Protein AF-A0A6A6NFV4-F1 (afdb_monomer_lite)

Foldseek 3Di:
DDPVLVVLVVVCVVVCPPADLLLLQVLLDPPLNVCSVLCCVQQVDPVSQLVDDPVSVVVSVHDPVSSVSSNVSSVCSSVVVDDRDPVPVPDD

Organism: Hevea brasiliensis (NCBI:txid3981)

Secondary structure (DSSP, 8-state):
--HHHHHHHHHHHHHHTT--HHHHHHHH-TTGGGGHHHHHHHH--HHHHHT--HHHHHHTT--HHHHHHHHHHHHHHHTTS------TT---

Radius of gyration: 13.57 Å; chains: 1; bounding box: 26×48×31 Å

Structure (mmCIF, N/CA/C/O backbone):
data_AF-A0A6A6NFV4-F1
#
_entry.id   AF-A0A6A6NFV4-F1
#
loop_
_atom_site.group_PDB
_atom_site.id
_atom_site.type_symbol
_atom_site.label_atom_id
_atom_site.label_alt_id
_atom_site.label_comp_id
_atom_site.label_asym_id
_atom_site.label_entity_id
_atom_site.label_seq_id
_atom_site.pdbx_PDB_ins_code
_atom_site.Cartn_x
_atom_site.Cartn_y
_atom_site.Cartn_z
_atom_site.occupancy
_atom_site.B_iso_or_equiv
_atom_site.auth_seq_id
_atom_site.auth_comp_id
_atom_site.auth_asym_id
_atom_site.auth_atom_id
_atom_site.pdbx_PDB_model_num
ATOM 1 N N . MET A 1 1 ? -2.099 23.955 -5.424 1.00 39.72 1 MET A N 1
ATOM 2 C CA . MET A 1 1 ? -2.119 22.488 -5.633 1.00 39.72 1 MET A CA 1
ATOM 3 C C . MET A 1 1 ? -1.411 22.240 -6.952 1.00 39.72 1 MET A C 1
ATOM 5 O O . MET A 1 1 ? -1.856 22.779 -7.950 1.00 39.72 1 MET A O 1
ATOM 9 N N . ASN A 1 2 ? -0.250 21.582 -6.935 1.00 39.03 2 ASN A N 1
ATOM 10 C CA . ASN A 1 2 ? 0.698 21.634 -8.052 1.00 39.03 2 ASN A CA 1
ATOM 11 C C . ASN A 1 2 ? 0.269 20.734 -9.219 1.00 39.03 2 ASN A C 1
ATOM 13 O O . ASN A 1 2 ? 0.235 19.510 -9.090 1.00 39.03 2 ASN A O 1
ATOM 17 N N . GLU A 1 3 ? -0.002 21.369 -10.357 1.00 45.75 3 GLU A N 1
ATOM 18 C CA . GLU A 1 3 ? -0.375 20.789 -11.656 1.00 45.75 3 GLU A CA 1
ATOM 19 C C . GLU A 1 3 ? 0.630 19.730 -12.153 1.00 45.75 3 GLU A C 1
ATOM 21 O O . GLU A 1 3 ? 0.258 18.745 -12.785 1.00 45.75 3 GLU A O 1
ATOM 26 N N . ASN A 1 4 ? 1.889 19.837 -11.715 1.00 41.28 4 ASN A N 1
ATOM 27 C CA . ASN A 1 4 ? 2.963 18.883 -11.999 1.00 41.28 4 ASN A CA 1
ATOM 28 C C . ASN A 1 4 ? 2.709 17.465 -11.429 1.00 41.28 4 ASN A C 1
ATOM 30 O O . ASN A 1 4 ? 3.140 16.472 -12.005 1.00 41.28 4 ASN A O 1
ATOM 34 N N . ILE A 1 5 ? 1.968 17.338 -10.316 1.00 50.97 5 ILE A N 1
ATOM 35 C CA . ILE A 1 5 ? 1.618 16.026 -9.733 1.00 50.97 5 ILE A CA 1
ATOM 36 C C . ILE A 1 5 ? 0.527 15.326 -10.556 1.00 50.97 5 ILE A C 1
ATOM 38 O O . ILE A 1 5 ? 0.517 14.097 -10.619 1.00 50.97 5 ILE A O 1
ATOM 42 N N . ARG A 1 6 ? -0.377 16.084 -11.196 1.00 49.69 6 ARG A N 1
ATOM 43 C CA . ARG A 1 6 ? -1.429 15.522 -12.062 1.00 49.69 6 ARG A CA 1
ATOM 44 C C . ARG A 1 6 ? -0.824 14.910 -13.326 1.00 49.69 6 ARG A C 1
ATOM 46 O O . ARG A 1 6 ? -1.134 13.764 -13.628 1.00 49.69 6 ARG A O 1
ATOM 53 N N . ASN A 1 7 ? 0.132 15.602 -13.949 1.00 43.66 7 ASN A N 1
ATOM 54 C CA . ASN A 1 7 ? 0.810 15.131 -15.163 1.00 43.66 7 ASN A CA 1
ATOM 55 C C . ASN A 1 7 ? 1.650 13.853 -14.939 1.00 43.66 7 ASN A C 1
ATOM 57 O O . ASN A 1 7 ? 1.641 12.937 -15.762 1.00 43.66 7 ASN A O 1
ATOM 61 N N . VAL A 1 8 ? 2.320 13.734 -13.782 1.00 51.44 8 VAL A N 1
ATOM 62 C CA . VAL A 1 8 ? 3.020 12.490 -13.393 1.00 51.44 8 VAL A CA 1
ATOM 63 C C . VAL A 1 8 ? 2.025 11.354 -13.120 1.00 51.44 8 VAL A C 1
ATOM 65 O O . VAL A 1 8 ? 2.290 10.211 -13.480 1.00 51.44 8 VAL A O 1
ATOM 68 N N . CYS A 1 9 ? 0.862 11.650 -12.531 1.00 46.59 9 CYS A N 1
ATOM 69 C CA . CYS A 1 9 ? -0.199 10.662 -12.319 1.00 46.59 9 CYS A CA 1
ATOM 70 C C . CYS A 1 9 ? -0.732 10.100 -13.649 1.00 46.59 9 CYS A C 1
ATOM 72 O O . CYS A 1 9 ? -0.847 8.885 -13.770 1.00 46.59 9 CYS A O 1
ATOM 74 N N . GLU A 1 10 ? -0.986 10.948 -14.651 1.00 46.16 10 GLU A N 1
ATOM 75 C CA . GLU A 1 10 ? -1.464 10.530 -15.985 1.00 46.16 10 GLU A CA 1
ATOM 76 C C . GLU A 1 10 ? -0.460 9.650 -16.738 1.00 46.16 10 GLU A C 1
ATOM 78 O O . GLU A 1 10 ? -0.852 8.668 -17.366 1.00 46.16 10 GLU A O 1
ATOM 83 N N . SER A 1 11 ? 0.841 9.904 -16.584 1.00 44.62 11 SER A N 1
ATOM 84 C CA . SER A 1 11 ? 1.889 9.073 -17.201 1.00 44.62 11 SER A CA 1
ATOM 85 C C . SER A 1 11 ? 2.069 7.712 -16.505 1.00 44.62 11 SER A C 1
ATOM 87 O O . SER A 1 11 ? 2.439 6.725 -17.138 1.00 44.62 11 SER A O 1
ATOM 89 N N . VAL A 1 12 ? 1.781 7.628 -15.200 1.00 50.16 12 VAL A N 1
ATOM 90 C CA . VAL A 1 12 ? 1.831 6.375 -14.419 1.00 50.16 12 VAL A CA 1
ATOM 91 C C . VAL A 1 12 ? 0.551 5.540 -14.593 1.00 50.16 12 VAL A C 1
ATOM 93 O O . VAL A 1 12 ? 0.604 4.313 -14.472 1.00 50.16 12 VAL A O 1
ATOM 96 N N . ILE A 1 13 ? -0.583 6.164 -14.940 1.00 50.91 13 ILE A N 1
ATOM 97 C CA . ILE A 1 13 ? -1.874 5.490 -15.165 1.00 50.91 13 ILE A CA 1
ATOM 98 C C . ILE A 1 13 ? -1.788 4.436 -16.281 1.00 50.91 13 ILE A C 1
ATOM 100 O O . ILE A 1 13 ? -2.351 3.358 -16.115 1.00 50.91 13 ILE A O 1
ATOM 104 N N . VAL A 1 14 ? -1.011 4.660 -17.348 1.00 48.44 14 VAL A N 1
ATOM 105 C CA . VAL A 1 14 ? -0.847 3.683 -18.450 1.00 48.44 14 VAL A CA 1
ATOM 106 C C . VAL A 1 14 ? -0.136 2.393 -17.994 1.00 48.44 14 VAL A C 1
ATOM 108 O O . VAL A 1 14 ? -0.411 1.314 -18.511 1.00 48.44 14 VAL A O 1
ATOM 111 N N . LEU A 1 15 ? 0.730 2.466 -16.976 1.00 48.56 15 LEU A N 1
ATOM 112 C CA . LEU A 1 15 ? 1.457 1.314 -16.414 1.00 48.56 15 LEU A CA 1
ATOM 113 C C . LEU A 1 15 ? 0.656 0.581 -15.325 1.00 48.56 15 LEU A C 1
ATOM 115 O O . LEU A 1 15 ? 0.885 -0.600 -15.070 1.00 48.56 15 LEU A O 1
ATOM 119 N N . ALA A 1 16 ? -0.292 1.270 -14.685 1.00 50.06 16 ALA A N 1
ATOM 120 C CA . ALA A 1 16 ? -1.120 0.723 -13.615 1.00 50.06 16 ALA A CA 1
ATOM 121 C C . ALA A 1 16 ? -2.256 -0.190 -14.099 1.00 50.06 16 ALA A C 1
ATOM 123 O O . ALA A 1 16 ? -2.828 -0.903 -13.281 1.00 50.06 16 ALA A O 1
ATOM 124 N N . VAL A 1 17 ? -2.560 -0.209 -15.402 1.00 51.00 17 VAL A N 1
ATOM 125 C CA . VAL A 1 17 ? -3.674 -0.989 -15.982 1.00 51.00 17 VAL A CA 1
ATOM 126 C C . VAL A 1 17 ? -3.513 -2.505 -15.775 1.00 51.00 17 VAL A C 1
ATOM 128 O O . VAL A 1 17 ? -4.474 -3.248 -15.950 1.00 51.00 17 VAL A O 1
ATOM 131 N N . LYS A 1 18 ? -2.327 -2.982 -15.373 1.00 59.00 18 LYS A N 1
ATOM 132 C CA . LYS A 1 18 ? -2.036 -4.417 -15.265 1.00 59.00 18 LYS A CA 1
ATOM 133 C C . LYS A 1 18 ? -1.667 -4.924 -13.871 1.00 59.00 18 LYS A C 1
ATOM 135 O O . LYS A 1 18 ? -1.558 -6.127 -13.731 1.00 59.00 18 LYS A O 1
ATOM 140 N N . VAL A 1 19 ? -1.484 -4.050 -12.877 1.00 69.31 19 VAL A N 1
ATOM 141 C CA . VAL A 1 19 ? -1.111 -4.459 -11.510 1.00 69.31 19 VAL A CA 1
ATOM 142 C C . VAL A 1 19 ? -2.316 -4.304 -10.590 1.00 69.31 19 VAL A C 1
ATOM 144 O O . VAL A 1 19 ? -2.726 -3.181 -10.281 1.00 69.31 19 VAL A O 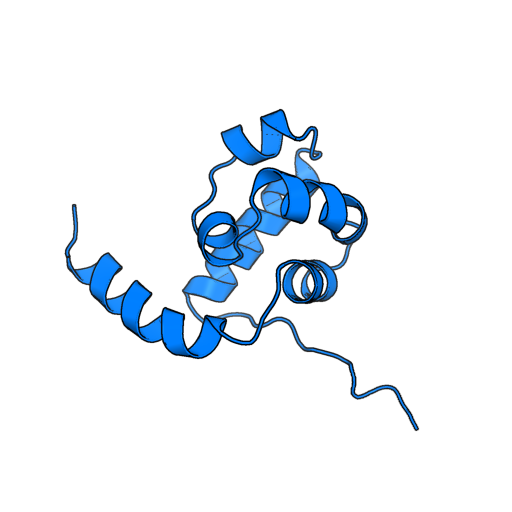1
ATOM 147 N N . GLY A 1 20 ? -2.877 -5.424 -10.140 1.00 82.19 20 GLY A N 1
ATOM 148 C CA . GLY A 1 20 ? -3.952 -5.454 -9.157 1.00 82.19 20 GLY A CA 1
ATOM 149 C C . GLY A 1 20 ? -3.487 -5.172 -7.723 1.00 82.19 20 GLY A C 1
ATOM 150 O O . GLY A 1 20 ? -2.308 -5.268 -7.374 1.00 82.19 20 GLY A O 1
ATOM 151 N N . ILE A 1 21 ? -4.452 -4.871 -6.846 1.00 86.88 21 ILE A N 1
ATOM 152 C CA . ILE A 1 21 ? -4.257 -4.867 -5.385 1.00 86.88 21 ILE A CA 1
ATOM 153 C C . ILE A 1 21 ? -3.618 -6.183 -4.884 1.00 86.88 21 ILE A C 1
ATOM 155 O O . ILE A 1 21 ? -2.655 -6.082 -4.116 1.00 86.88 21 ILE A O 1
ATOM 159 N N . PRO A 1 22 ? -4.077 -7.390 -5.291 1.00 86.62 22 PRO A N 1
ATOM 160 C CA . PRO A 1 22 ? -3.458 -8.647 -4.860 1.00 86.62 22 PRO A CA 1
ATOM 161 C C . PRO A 1 22 ? -1.987 -8.766 -5.272 1.00 86.62 22 PRO A C 1
ATOM 163 O O . PRO A 1 22 ? -1.148 -9.075 -4.430 1.00 86.62 22 PRO A O 1
ATOM 166 N N . GLU A 1 23 ? -1.647 -8.455 -6.524 1.00 85.94 23 GLU A N 1
ATOM 167 C CA . GLU A 1 23 ? -0.266 -8.519 -7.031 1.00 85.94 23 GLU A CA 1
ATOM 168 C C . GLU A 1 23 ? 0.650 -7.546 -6.286 1.00 85.94 23 GLU A C 1
ATOM 170 O O . GLU A 1 23 ? 1.767 -7.885 -5.891 1.00 85.94 23 GLU A O 1
ATOM 175 N N . PHE A 1 24 ? 0.154 -6.337 -6.018 1.00 87.62 24 PHE A N 1
ATOM 176 C CA . PHE A 1 24 ? 0.890 -5.344 -5.252 1.00 87.62 24 PHE A CA 1
ATOM 177 C C . PHE A 1 24 ? 1.189 -5.814 -3.825 1.00 87.62 24 PHE A C 1
ATOM 179 O O . PHE A 1 24 ? 2.323 -5.686 -3.361 1.00 87.62 24 PHE A O 1
ATOM 186 N N . LEU A 1 25 ? 0.192 -6.361 -3.126 1.00 88.50 25 LEU A N 1
ATOM 187 C CA . LEU A 1 25 ? 0.362 -6.842 -1.755 1.00 88.50 25 LEU A CA 1
ATOM 188 C C . LEU A 1 25 ? 1.252 -8.087 -1.696 1.00 88.50 25 LEU A C 1
ATOM 190 O O . LEU A 1 25 ? 2.106 -8.166 -0.813 1.00 88.50 25 LEU A O 1
ATOM 194 N N . ASN A 1 26 ? 1.119 -8.996 -2.664 1.00 87.75 26 ASN A N 1
ATOM 195 C CA . ASN A 1 26 ? 1.983 -10.166 -2.796 1.00 87.75 26 ASN A CA 1
ATOM 196 C C . ASN A 1 26 ? 3.447 -9.759 -3.042 1.00 87.75 26 ASN A C 1
ATOM 198 O O . ASN A 1 26 ? 4.358 -10.288 -2.412 1.00 87.75 26 ASN A O 1
ATOM 202 N N . GLY A 1 27 ? 3.681 -8.735 -3.871 1.00 86.69 27 GLY A N 1
ATOM 203 C CA . GLY A 1 27 ? 5.020 -8.188 -4.097 1.00 86.69 27 GLY A CA 1
ATOM 204 C C . GLY A 1 27 ? 5.651 -7.550 -2.851 1.00 86.69 27 GLY A C 1
ATOM 205 O O . GLY A 1 27 ? 6.872 -7.583 -2.693 1.00 86.69 27 GLY A O 1
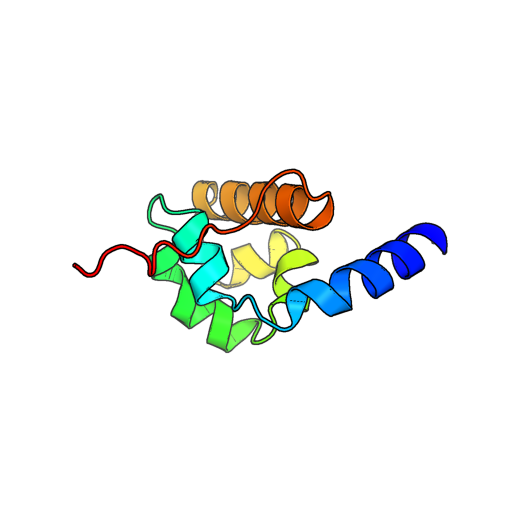ATOM 206 N N . ILE A 1 28 ? 4.850 -6.969 -1.949 1.00 89.06 28 ILE A N 1
ATOM 207 C CA . ILE A 1 28 ? 5.349 -6.445 -0.665 1.00 89.06 28 ILE A CA 1
ATOM 208 C C . ILE A 1 28 ? 5.751 -7.591 0.274 1.00 89.06 28 ILE A C 1
ATOM 210 O O . ILE A 1 28 ? 6.776 -7.489 0.962 1.00 89.06 28 ILE A O 1
ATOM 214 N N . GLY A 1 29 ? 4.920 -8.637 0.331 1.00 85.19 29 GLY A N 1
ATOM 215 C CA . GLY A 1 29 ? 5.041 -9.767 1.250 1.00 85.19 29 GLY A CA 1
ATOM 216 C C . GLY A 1 29 ? 4.936 -9.366 2.727 1.00 85.19 29 GLY A C 1
ATOM 217 O O . GLY A 1 29 ? 4.383 -8.326 3.092 1.00 85.19 29 GLY A O 1
ATOM 218 N N . LYS A 1 30 ? 5.525 -10.178 3.614 1.00 84.75 30 LYS A N 1
ATOM 219 C CA . LYS A 1 30 ? 5.535 -9.961 5.078 1.00 84.75 30 LYS A CA 1
ATOM 220 C C . LYS A 1 30 ? 4.144 -10.006 5.730 1.00 84.75 30 LYS A C 1
ATOM 222 O O . LYS A 1 30 ? 3.935 -9.351 6.750 1.00 84.75 30 LYS A O 1
ATOM 227 N N . GLY A 1 31 ? 3.202 -10.767 5.168 1.00 84.44 31 GLY A N 1
ATOM 228 C CA . GLY A 1 31 ? 1.887 -11.008 5.766 1.00 84.44 31 GLY A CA 1
ATOM 229 C C . GLY A 1 31 ? 0.857 -9.911 5.494 1.00 84.44 31 GLY A C 1
ATOM 230 O O . GLY A 1 31 ? -0.251 -9.965 6.030 1.00 84.44 31 GLY A O 1
ATOM 231 N N . VAL A 1 32 ? 1.179 -8.916 4.658 1.00 86.56 32 VAL A N 1
ATOM 232 C CA . VAL A 1 32 ? 0.199 -7.900 4.231 1.00 86.56 32 VAL A CA 1
ATOM 233 C C . VAL A 1 32 ? -0.824 -8.472 3.247 1.00 86.56 32 VAL A C 1
ATOM 235 O O . VAL A 1 32 ? -1.933 -7.944 3.157 1.00 86.56 32 VAL A O 1
ATOM 238 N N . GLU A 1 33 ? -0.489 -9.580 2.576 1.00 87.31 33 GLU A N 1
ATOM 239 C CA . GLU A 1 33 ? -1.370 -10.320 1.665 1.00 87.31 33 GLU A CA 1
ATOM 240 C C . GLU A 1 33 ? -2.653 -10.833 2.346 1.00 87.31 33 GLU A C 1
ATOM 242 O O . GLU A 1 33 ? -3.709 -10.894 1.717 1.00 87.31 33 GLU A O 1
ATOM 247 N N . ALA A 1 34 ? -2.623 -11.083 3.660 1.00 86.88 34 ALA A N 1
ATOM 248 C CA . ALA A 1 34 ? -3.799 -11.487 4.434 1.00 86.88 34 ALA A CA 1
ATOM 249 C C . ALA A 1 34 ? -4.870 -10.381 4.539 1.00 86.88 34 ALA A C 1
ATOM 251 O O . ALA A 1 34 ? -6.010 -10.637 4.930 1.00 86.88 34 ALA A O 1
ATOM 252 N N . HIS A 1 35 ? -4.5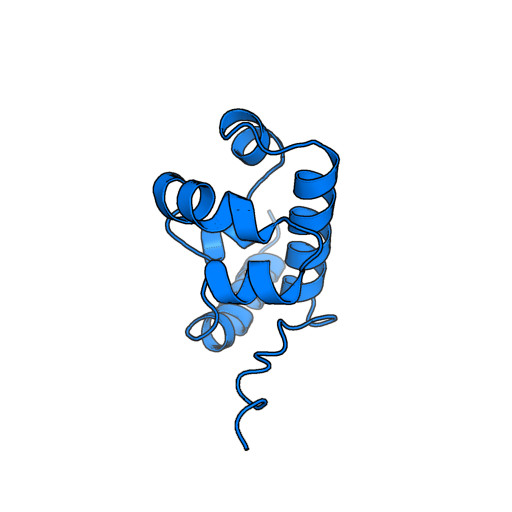25 -9.133 4.205 1.00 87.31 35 HIS A N 1
ATOM 253 C CA . HIS A 1 35 ? -5.456 -8.004 4.197 1.00 87.31 35 HIS A CA 1
ATOM 254 C C . HIS A 1 35 ? -6.004 -7.670 2.804 1.00 87.31 35 HIS A C 1
ATOM 256 O O . HIS A 1 35 ? -6.779 -6.720 2.687 1.00 87.31 35 HIS A O 1
ATOM 262 N N . THR A 1 36 ? -5.650 -8.449 1.775 1.00 86.31 36 THR A N 1
ATOM 263 C CA . THR A 1 36 ? -6.070 -8.228 0.382 1.00 86.31 36 THR A CA 1
ATOM 264 C C . THR A 1 36 ? -7.586 -8.159 0.248 1.00 86.31 36 THR A C 1
ATOM 266 O O . THR A 1 36 ? -8.097 -7.136 -0.192 1.00 86.31 36 THR A O 1
ATOM 269 N N . ALA A 1 37 ? -8.317 -9.153 0.760 1.00 86.12 37 ALA A N 1
ATOM 270 C CA . ALA A 1 37 ? -9.779 -9.197 0.657 1.00 86.12 37 ALA A CA 1
ATOM 271 C C . ALA A 1 37 ? -10.474 -7.957 1.259 1.00 86.12 37 ALA A C 1
ATOM 273 O O . ALA A 1 37 ? -11.453 -7.451 0.715 1.00 86.12 37 ALA A O 1
ATOM 274 N N . LYS A 1 38 ? -9.944 -7.416 2.367 1.00 86.50 38 LYS A N 1
ATOM 275 C CA . LYS A 1 38 ? -10.481 -6.197 2.999 1.00 86.50 38 LYS A CA 1
ATOM 276 C C . LYS A 1 38 ? -10.166 -4.950 2.177 1.00 86.50 38 LYS A C 1
ATOM 278 O O . LYS A 1 38 ? -11.003 -4.063 2.052 1.00 86.50 38 LYS A O 1
ATOM 283 N N . LEU A 1 39 ? -8.956 -4.879 1.624 1.00 84.69 39 LEU A N 1
ATOM 284 C CA .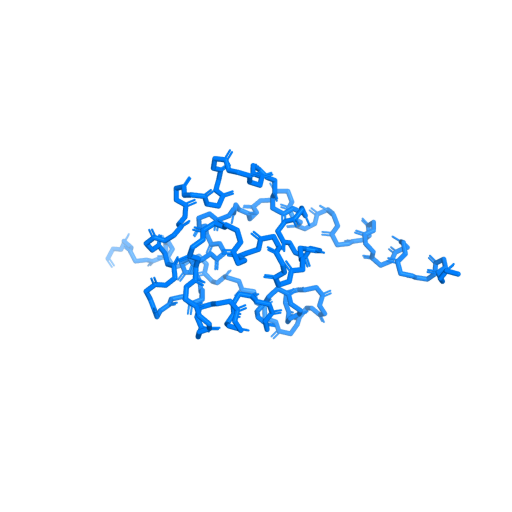 LEU A 1 39 ? -8.525 -3.764 0.784 1.00 84.69 39 LEU A CA 1
ATOM 285 C C . LEU A 1 39 ? -9.286 -3.739 -0.544 1.00 84.69 39 LEU A C 1
ATOM 287 O O . LEU A 1 39 ? -9.713 -2.667 -0.967 1.00 84.69 39 LEU A O 1
ATOM 291 N N . GLU A 1 40 ? -9.518 -4.896 -1.158 1.00 84.88 40 GLU A N 1
ATOM 292 C CA . GLU A 1 40 ? -10.342 -5.019 -2.360 1.00 84.88 40 GLU A CA 1
ATOM 293 C C . GLU A 1 40 ? -11.800 -4.656 -2.085 1.00 84.88 40 GLU A C 1
ATOM 295 O O . GLU A 1 40 ? -12.363 -3.846 -2.811 1.00 84.88 40 GLU A O 1
ATOM 300 N N . SER A 1 41 ? -12.397 -5.148 -0.998 1.00 85.38 41 SER A N 1
ATOM 301 C CA . SER A 1 41 ? -13.797 -4.830 -0.693 1.00 85.38 41 SER A CA 1
ATOM 302 C C . SER A 1 41 ? -14.031 -3.350 -0.363 1.00 85.38 41 SER A C 1
ATOM 304 O O . SER A 1 41 ? -15.095 -2.820 -0.669 1.00 85.38 41 SER A O 1
ATOM 306 N N . GLU A 1 42 ? -13.076 -2.675 0.285 1.00 84.56 42 GLU A N 1
ATOM 307 C CA . GLU A 1 42 ? -13.295 -1.327 0.832 1.00 84.56 42 GLU A CA 1
ATOM 308 C C . GLU A 1 42 ? -12.691 -0.204 -0.031 1.00 84.56 42 GLU A C 1
ATOM 310 O O . GLU A 1 42 ? -13.190 0.927 -0.066 1.00 84.56 42 GLU A O 1
ATOM 315 N N . ILE A 1 43 ? -11.575 -0.477 -0.714 1.00 80.88 43 ILE A N 1
ATOM 316 C CA . ILE A 1 43 ? -10.937 0.471 -1.636 1.00 80.88 43 ILE A CA 1
ATOM 317 C C . ILE A 1 43 ? -11.345 0.168 -3.078 1.00 80.88 43 ILE A C 1
ATOM 319 O O . ILE A 1 43 ? -11.608 1.123 -3.817 1.00 80.88 43 ILE A O 1
ATOM 323 N N . GLY A 1 44 ? -11.382 -1.111 -3.472 1.00 75.75 44 GLY A N 1
ATOM 324 C CA . GLY A 1 44 ? -11.778 -1.605 -4.803 1.00 75.75 44 GLY A CA 1
ATOM 325 C C . GLY A 1 44 ? -10.847 -1.244 -5.958 1.00 75.75 44 GLY A C 1
ATOM 326 O O . GLY A 1 44 ? -10.827 -1.919 -6.976 1.00 75.75 44 GLY A O 1
ATOM 327 N N . ASP A 1 45 ? -10.059 -0.185 -5.811 1.00 82.00 45 ASP A N 1
ATOM 328 C CA . ASP A 1 45 ? -9.307 0.434 -6.890 1.00 82.00 45 ASP A CA 1
ATOM 329 C C . ASP A 1 45 ? -7.845 0.630 -6.475 1.00 82.00 45 ASP A C 1
ATOM 331 O O . ASP A 1 45 ? -7.532 1.267 -5.460 1.00 82.00 45 ASP A O 1
ATOM 335 N N . PHE A 1 46 ? -6.936 0.091 -7.284 1.00 82.62 46 PHE A N 1
ATOM 336 C CA . PHE A 1 46 ? -5.503 0.172 -7.040 1.00 82.62 46 PHE A CA 1
ATOM 337 C C . PHE A 1 46 ? -4.988 1.621 -7.020 1.00 82.62 46 PHE A C 1
ATOM 339 O O . PHE A 1 46 ? -4.171 1.977 -6.169 1.00 82.62 46 PHE A O 1
ATOM 346 N N . GLN A 1 47 ? -5.514 2.508 -7.868 1.00 79.12 47 GLN A N 1
ATOM 347 C CA . GLN A 1 47 ? -5.132 3.922 -7.849 1.00 79.12 47 GLN A CA 1
ATOM 348 C C . GLN A 1 47 ? -5.525 4.576 -6.527 1.00 79.12 47 GLN A C 1
ATOM 350 O O . GLN A 1 47 ? -4.730 5.310 -5.931 1.00 79.12 47 GLN A O 1
ATOM 355 N N . LYS A 1 48 ? -6.717 4.249 -6.009 1.00 82.94 48 LYS A N 1
ATOM 356 C CA . LYS A 1 48 ? -7.178 4.739 -4.702 1.00 82.94 48 LYS A CA 1
ATOM 357 C C . LYS A 1 48 ? -6.326 4.204 -3.554 1.00 82.94 48 LYS A C 1
ATOM 359 O O . LYS A 1 48 ? -6.157 4.925 -2.572 1.00 82.94 48 LYS A O 1
ATOM 364 N N . LEU A 1 49 ? -5.760 3.000 -3.674 1.00 86.25 49 LEU A N 1
ATOM 365 C CA . LEU A 1 49 ? -4.807 2.446 -2.706 1.00 86.25 49 LEU A CA 1
ATOM 366 C C . LEU A 1 49 ? -3.491 3.241 -2.689 1.00 86.25 49 LEU A C 1
ATOM 368 O O . LEU A 1 49 ? -3.009 3.598 -1.614 1.00 86.25 49 LEU A O 1
ATOM 372 N N . LEU A 1 50 ? -2.941 3.581 -3.859 1.00 83.88 50 LEU A N 1
ATOM 373 C CA . LEU A 1 50 ? -1.667 4.308 -3.983 1.00 83.88 50 LEU A CA 1
ATOM 374 C C . LEU A 1 50 ? -1.718 5.754 -3.467 1.00 83.88 50 LEU A C 1
ATOM 376 O O . LEU A 1 50 ? -0.695 6.332 -3.081 1.00 83.88 50 LEU A O 1
ATOM 380 N N . VAL A 1 51 ? -2.905 6.360 -3.473 1.00 83.56 51 VAL A N 1
ATOM 381 C CA . VAL A 1 51 ? -3.146 7.703 -2.920 1.00 83.56 51 VAL A CA 1
ATOM 382 C C . VAL A 1 51 ? -3.797 7.668 -1.533 1.00 83.56 51 VAL A C 1
ATOM 384 O O . VAL A 1 51 ? -4.044 8.726 -0.946 1.00 83.56 51 VAL A O 1
ATOM 387 N N . ALA A 1 52 ? -4.075 6.478 -0.990 1.00 83.81 52 ALA A N 1
ATOM 388 C CA . ALA A 1 52 ? -4.727 6.325 0.303 1.00 83.81 52 ALA A CA 1
ATOM 389 C C . ALA A 1 52 ? -3.875 6.899 1.445 1.00 83.81 52 ALA A C 1
ATOM 391 O O . ALA A 1 52 ? -2.645 6.871 1.432 1.00 83.81 52 ALA A O 1
ATOM 392 N N . ARG A 1 53 ? -4.556 7.387 2.489 1.00 82.69 53 ARG A N 1
ATOM 393 C CA . ARG A 1 53 ? -3.930 7.867 3.731 1.00 82.69 53 ARG A CA 1
ATOM 394 C C . ARG A 1 53 ? -4.145 6.894 4.889 1.00 82.69 53 ARG A C 1
ATOM 396 O O . ARG A 1 53 ? -5.103 6.120 4.914 1.00 82.69 53 ARG A O 1
ATOM 403 N N . THR A 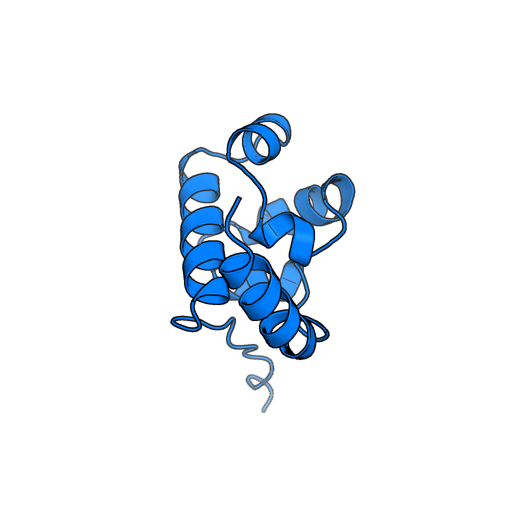1 54 ? -3.305 7.014 5.916 1.00 83.56 54 THR A N 1
ATOM 404 C CA . THR A 1 54 ? -3.262 6.142 7.104 1.00 83.56 54 THR A CA 1
ATOM 405 C C . THR A 1 54 ? -4.595 6.021 7.846 1.00 83.56 54 THR A C 1
ATOM 407 O O . THR A 1 54 ? -4.857 4.981 8.448 1.00 83.56 54 THR A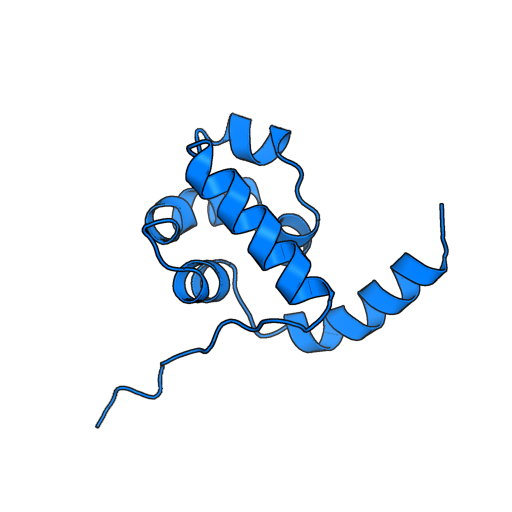 O 1
ATOM 410 N N . LEU A 1 55 ? -5.444 7.056 7.806 1.00 85.88 55 LEU A N 1
ATOM 411 C CA . LEU A 1 55 ? -6.774 7.043 8.428 1.00 85.88 55 LEU A CA 1
ATOM 412 C C . LEU A 1 55 ? -7.710 6.022 7.775 1.00 85.88 55 LEU A C 1
ATOM 414 O O . LEU A 1 55 ? -8.413 5.314 8.490 1.00 85.88 55 LEU A O 1
ATOM 418 N N . LYS A 1 56 ? -7.686 5.900 6.441 1.00 85.38 56 LYS A N 1
ATOM 419 C CA . LYS A 1 56 ? -8.521 4.931 5.718 1.00 85.38 56 LYS A CA 1
ATOM 420 C C . LYS A 1 56 ? -8.066 3.505 6.029 1.00 85.38 56 LYS A C 1
ATOM 422 O O . LYS A 1 56 ? -8.882 2.671 6.397 1.00 85.38 56 LYS A O 1
ATOM 427 N N . LEU A 1 57 ? -6.750 3.277 6.051 1.00 85.38 57 LEU A N 1
ATOM 428 C CA . LEU A 1 57 ? -6.177 1.992 6.461 1.00 85.38 57 LEU A CA 1
ATOM 429 C C . LEU A 1 57 ? -6.439 1.647 7.940 1.00 85.38 57 LEU A C 1
ATOM 431 O O . LEU A 1 57 ? -6.545 0.475 8.288 1.00 85.38 57 LEU A O 1
ATOM 435 N N . LYS A 1 58 ? -6.537 2.652 8.825 1.00 87.69 58 LYS A N 1
ATOM 436 C CA . LYS A 1 58 ? -6.849 2.447 10.251 1.00 87.69 58 LYS A CA 1
ATOM 437 C C . LYS A 1 58 ? -8.272 1.929 10.443 1.00 87.69 58 LYS A C 1
ATOM 439 O O . LYS A 1 58 ? -8.468 1.035 11.256 1.00 87.69 58 LYS A O 1
ATOM 444 N N . LYS A 1 59 ? -9.238 2.498 9.713 1.00 88.88 59 LYS A N 1
ATOM 445 C CA . LYS A 1 59 ? -10.655 2.112 9.799 1.00 88.88 59 LYS A CA 1
ATOM 446 C C . LYS A 1 59 ? -10.873 0.640 9.432 1.00 88.88 59 LYS A C 1
ATOM 448 O O . LYS A 1 59 ? -11.657 -0.023 10.089 1.00 88.88 59 LYS A O 1
ATOM 453 N N . MET A 1 60 ? -10.076 0.119 8.499 1.00 84.69 60 MET A N 1
ATOM 454 C CA . MET A 1 60 ? -10.082 -1.291 8.075 1.00 84.69 60 MET A CA 1
ATOM 455 C C . MET A 1 60 ? -9.445 -2.269 9.083 1.00 84.69 60 MET A C 1
ATOM 457 O O . MET A 1 60 ? -9.341 -3.466 8.814 1.00 84.69 60 MET A O 1
ATOM 461 N N . GLY A 1 61 ? -8.954 -1.779 10.227 1.00 87.00 61 GLY A N 1
ATOM 462 C CA . GLY A 1 61 ? -8.325 -2.617 11.250 1.00 87.00 61 GLY A CA 1
ATOM 463 C C . GLY A 1 61 ? -6.936 -3.142 10.874 1.00 87.00 61 GLY A C 1
ATOM 464 O O . GLY A 1 61 ? -6.474 -4.115 11.462 1.00 87.00 61 GLY A O 1
ATOM 465 N N . ILE A 1 62 ? -6.247 -2.522 9.907 1.00 88.00 62 ILE A N 1
ATOM 466 C CA . ILE A 1 62 ? -4.905 -2.959 9.500 1.00 88.00 62 ILE A CA 1
ATOM 467 C C . ILE A 1 62 ? -3.876 -2.565 10.581 1.00 88.00 62 ILE A C 1
ATOM 469 O O . ILE A 1 62 ? -3.827 -1.393 10.995 1.00 88.00 62 ILE A O 1
ATOM 473 N N . PRO A 1 63 ? -2.996 -3.487 11.019 1.00 91.31 63 PRO A N 1
ATOM 474 C CA . PRO A 1 63 ? -1.943 -3.196 11.986 1.00 91.31 63 PRO A CA 1
ATOM 475 C C . PRO A 1 63 ? -1.057 -2.012 11.579 1.00 91.31 63 PRO A C 1
ATOM 477 O O . PRO A 1 63 ? -0.815 -1.748 10.402 1.00 91.31 63 PRO A O 1
ATOM 480 N N . CYS A 1 64 ? -0.541 -1.282 12.572 1.00 91.69 64 CYS A N 1
ATOM 481 C CA . CYS A 1 64 ? 0.380 -0.149 12.382 1.00 91.69 64 CYS A CA 1
ATOM 482 C C . CYS A 1 64 ? 1.562 -0.494 11.454 1.00 91.69 64 CYS A C 1
ATOM 484 O O . CYS A 1 64 ? 1.876 0.275 10.543 1.00 91.69 64 CYS A O 1
ATOM 486 N N . GLN A 1 65 ? 2.180 -1.660 11.661 1.00 90.56 65 GLN A N 1
ATOM 487 C CA . GLN A 1 65 ? 3.332 -2.124 10.885 1.00 90.56 65 GLN A CA 1
ATOM 488 C C . GLN A 1 65 ? 2.973 -2.332 9.408 1.00 90.56 65 GLN A C 1
ATOM 490 O O . GLN A 1 65 ? 3.650 -1.800 8.529 1.00 90.56 65 GLN A O 1
ATOM 495 N N . HIS A 1 66 ? 1.852 -3.005 9.135 1.00 90.50 66 HIS A N 1
ATOM 496 C CA . HIS A 1 66 ? 1.371 -3.251 7.774 1.00 90.50 66 HIS A CA 1
ATOM 497 C C . HIS A 1 66 ? 0.976 -1.950 7.066 1.00 90.50 66 HIS A C 1
ATOM 499 O O . HIS A 1 66 ? 1.322 -1.748 5.906 1.00 90.50 66 HIS A O 1
ATOM 505 N N . ARG A 1 67 ? 0.351 -1.001 7.776 1.00 90.81 67 ARG A N 1
ATOM 506 C CA . ARG A 1 67 ? 0.038 0.328 7.220 1.00 90.81 67 ARG A CA 1
ATOM 507 C C . ARG A 1 67 ? 1.283 1.085 6.769 1.00 90.81 67 ARG A C 1
ATOM 509 O O . ARG A 1 67 ? 1.275 1.673 5.691 1.00 90.81 67 ARG A O 1
ATOM 516 N N . LYS A 1 68 ? 2.350 1.070 7.576 1.00 92.44 68 LYS A N 1
ATOM 517 C CA . LYS A 1 68 ? 3.627 1.706 7.216 1.00 92.44 68 LYS A CA 1
ATOM 518 C C . LYS A 1 68 ? 4.254 1.045 5.987 1.00 92.44 68 LYS A C 1
ATOM 520 O O . LYS A 1 68 ? 4.741 1.758 5.115 1.00 92.44 68 LYS A O 1
ATOM 525 N N . LEU A 1 69 ? 4.208 -0.287 5.900 1.00 91.62 69 LEU A N 1
ATOM 526 C CA . LEU A 1 69 ? 4.715 -1.027 4.741 1.00 91.62 69 LEU A CA 1
ATOM 527 C C . LEU A 1 69 ? 3.953 -0.667 3.463 1.00 91.62 69 LEU A C 1
ATOM 529 O O . LEU A 1 69 ? 4.582 -0.234 2.501 1.00 91.62 69 LEU A O 1
ATOM 533 N N . ILE A 1 70 ? 2.620 -0.756 3.479 1.00 89.81 70 ILE A N 1
ATOM 534 C CA . ILE A 1 70 ? 1.766 -0.443 2.322 1.00 89.81 70 ILE A CA 1
ATOM 535 C C . ILE A 1 70 ? 2.041 0.975 1.812 1.00 89.81 70 ILE A C 1
ATOM 537 O O . ILE A 1 70 ? 2.265 1.164 0.621 1.00 89.81 70 ILE A O 1
ATOM 541 N N . LEU A 1 71 ? 2.094 1.970 2.705 1.00 89.75 71 LEU A N 1
ATOM 542 C CA . LEU A 1 71 ? 2.349 3.363 2.317 1.00 89.75 71 LEU A CA 1
ATOM 543 C C . LEU A 1 71 ? 3.766 3.579 1.766 1.00 89.75 71 LEU A C 1
ATOM 545 O O . LEU A 1 71 ? 3.937 4.322 0.801 1.00 89.75 71 LEU A O 1
ATOM 549 N N . ASN A 1 72 ? 4.777 2.923 2.342 1.00 91.00 72 ASN A N 1
ATOM 550 C CA . ASN A 1 72 ? 6.155 3.014 1.858 1.00 91.00 72 ASN A CA 1
ATOM 551 C C . ASN A 1 72 ? 6.281 2.428 0.444 1.00 91.00 72 ASN A C 1
ATOM 553 O O . ASN A 1 72 ? 6.810 3.074 -0.456 1.00 91.00 72 ASN A O 1
ATOM 557 N N . TYR A 1 73 ? 5.737 1.231 0.218 1.00 90.06 73 TYR A N 1
ATOM 558 C CA . TYR A 1 73 ? 5.774 0.593 -1.097 1.00 90.06 73 TYR A CA 1
ATOM 559 C C . TYR A 1 73 ? 4.878 1.286 -2.125 1.00 90.06 73 TYR A C 1
ATOM 561 O O . TYR A 1 73 ? 5.270 1.384 -3.283 1.00 90.06 73 TYR A O 1
ATOM 569 N N . ALA A 1 74 ? 3.744 1.860 -1.714 1.00 88.38 74 ALA A N 1
ATOM 570 C CA . ALA A 1 74 ? 2.907 2.672 -2.594 1.00 88.38 74 ALA A CA 1
ATOM 571 C C . ALA A 1 74 ? 3.658 3.922 -3.063 1.00 88.38 74 ALA A C 1
ATOM 573 O O . ALA A 1 74 ? 3.613 4.277 -4.240 1.00 88.38 74 ALA A O 1
ATOM 574 N N . HIS A 1 75 ? 4.406 4.566 -2.163 1.00 86.81 75 HIS A N 1
ATOM 575 C CA . HIS A 1 75 ? 5.269 5.680 -2.531 1.00 86.81 75 HIS A CA 1
ATOM 576 C C . HIS A 1 75 ? 6.385 5.239 -3.487 1.00 86.81 75 HIS A C 1
ATOM 578 O O . HIS A 1 75 ? 6.529 5.845 -4.546 1.00 86.81 75 HIS A O 1
ATOM 584 N N . LYS A 1 76 ? 7.105 4.148 -3.178 1.00 87.06 76 LYS A N 1
ATOM 585 C CA . LYS A 1 76 ? 8.148 3.581 -4.055 1.00 87.06 76 LYS A CA 1
ATOM 586 C C . LYS A 1 76 ? 7.623 3.215 -5.446 1.00 87.06 76 LYS A C 1
ATOM 588 O O . LYS A 1 76 ? 8.322 3.443 -6.427 1.00 87.06 76 LYS A O 1
ATOM 593 N N . TYR A 1 77 ? 6.400 2.691 -5.523 1.00 85.25 77 TYR A N 1
ATOM 594 C CA . TYR A 1 77 ? 5.720 2.377 -6.778 1.00 85.25 77 TYR A CA 1
ATOM 595 C C . TYR A 1 77 ? 5.432 3.640 -7.593 1.00 85.25 77 TYR A C 1
ATOM 597 O O . TYR A 1 77 ? 5.764 3.710 -8.773 1.00 85.25 77 TYR A O 1
ATOM 605 N N . ARG A 1 78 ? 4.896 4.684 -6.947 1.00 82.31 78 ARG A N 1
ATOM 606 C CA . ARG A 1 78 ? 4.603 5.974 -7.592 1.00 82.31 78 ARG A CA 1
ATOM 607 C C . ARG A 1 78 ? 5.844 6.688 -8.122 1.00 82.31 78 ARG A C 1
ATOM 609 O O . ARG A 1 78 ? 5.742 7.379 -9.126 1.00 82.31 78 ARG A O 1
ATOM 616 N N . VAL A 1 79 ? 6.988 6.541 -7.453 1.00 83.00 79 VAL A N 1
ATOM 617 C CA . VAL A 1 79 ? 8.265 7.138 -7.892 1.00 83.00 79 VAL A CA 1
ATOM 618 C C . VAL A 1 79 ? 9.091 6.200 -8.782 1.00 83.00 79 VAL A C 1
ATOM 620 O O . VAL A 1 79 ? 10.206 6.544 -9.156 1.00 83.00 79 VAL A O 1
ATOM 623 N N . GLY A 1 80 ? 8.577 5.008 -9.112 1.00 82.19 80 GLY A N 1
ATOM 624 C CA . GLY A 1 80 ? 9.237 4.044 -9.997 1.00 82.19 80 GLY A CA 1
ATOM 625 C C . GLY A 1 80 ? 10.454 3.317 -9.407 1.00 82.19 80 GLY A C 1
ATOM 626 O O . GLY A 1 80 ? 11.107 2.570 -10.126 1.00 82.19 80 GLY A O 1
ATOM 627 N N . LEU A 1 81 ? 10.749 3.489 -8.114 1.00 81.69 81 LEU A N 1
ATOM 628 C CA . LEU A 1 81 ? 11.896 2.869 -7.430 1.00 81.69 81 LEU A CA 1
ATOM 629 C C . LEU A 1 81 ? 11.687 1.371 -7.155 1.00 81.69 81 LEU A C 1
ATOM 631 O O . LEU A 1 81 ? 12.634 0.632 -6.898 1.00 81.69 81 LEU A O 1
ATOM 635 N N . TRP A 1 82 ? 10.435 0.923 -7.161 1.00 85.25 82 TRP A N 1
ATOM 636 C CA . TRP A 1 82 ? 10.075 -0.465 -6.917 1.00 85.25 82 TRP A CA 1
ATOM 637 C C . TRP A 1 82 ? 8.866 -0.861 -7.756 1.00 85.25 82 TRP A C 1
ATOM 639 O O . TRP A 1 82 ? 7.977 -0.044 -7.998 1.00 85.25 82 TRP A O 1
ATOM 649 N N . ARG A 1 83 ? 8.815 -2.131 -8.160 1.00 79.56 83 ARG A N 1
ATOM 650 C CA . ARG A 1 83 ? 7.666 -2.734 -8.834 1.00 79.56 83 ARG A CA 1
ATOM 651 C C . ARG A 1 83 ? 7.390 -4.106 -8.220 1.00 79.56 83 ARG A C 1
ATOM 653 O O . ARG A 1 83 ? 8.362 -4.817 -7.951 1.00 79.56 83 ARG A O 1
ATOM 660 N N . PRO A 1 84 ? 6.115 -4.483 -8.021 1.00 77.94 84 PRO A N 1
ATOM 661 C CA . PRO A 1 84 ? 5.759 -5.856 -7.712 1.00 77.94 84 PRO A CA 1
ATOM 662 C C . PRO A 1 84 ? 6.329 -6.729 -8.820 1.00 77.94 84 PRO A C 1
ATOM 664 O O . PRO A 1 84 ? 6.036 -6.526 -9.999 1.00 77.94 84 PRO A O 1
ATOM 667 N N . ARG A 1 85 ? 7.239 -7.622 -8.447 1.00 67.38 85 ARG A N 1
ATOM 668 C CA . ARG A 1 85 ? 7.722 -8.640 -9.360 1.00 67.38 85 ARG A CA 1
ATOM 669 C C . ARG A 1 85 ? 6.688 -9.749 -9.289 1.00 67.38 85 ARG A C 1
ATOM 671 O O . ARG A 1 85 ? 6.521 -10.368 -8.243 1.00 67.38 85 ARG A O 1
ATOM 678 N N . ASP A 1 86 ? 5.947 -9.910 -10.372 1.00 55.53 86 ASP A N 1
ATOM 679 C CA . ASP A 1 86 ? 5.039 -11.028 -10.524 1.00 55.53 86 ASP A CA 1
ATOM 680 C C . ASP A 1 86 ? 5.912 -12.266 -10.753 1.00 55.53 86 ASP A C 1
ATOM 682 O O . ASP A 1 86 ? 6.323 -12.574 -11.871 1.00 55.53 86 ASP A O 1
ATOM 686 N N . ASP A 1 87 ? 6.315 -12.931 -9.671 1.00 48.72 87 ASP A N 1
ATOM 687 C CA . ASP A 1 87 ? 6.968 -14.240 -9.731 1.00 48.72 87 ASP A CA 1
ATOM 688 C C . ASP A 1 87 ? 5.938 -15.320 -10.149 1.00 48.72 87 ASP A C 1
ATOM 690 O O . ASP A 1 87 ? 5.863 -16.396 -9.568 1.00 48.72 87 ASP A O 1
ATOM 694 N N . LEU A 1 88 ? 5.162 -15.077 -11.214 1.00 48.44 88 LEU A N 1
ATOM 695 C CA . LEU A 1 88 ? 4.500 -16.125 -12.002 1.00 48.44 88 LEU A CA 1
ATOM 696 C C . LEU A 1 88 ? 5.495 -16.855 -12.929 1.00 48.44 88 LEU A C 1
ATOM 698 O O . LEU A 1 88 ? 5.094 -17.621 -13.800 1.00 48.44 88 LEU A O 1
ATOM 702 N N . VAL A 1 89 ? 6.806 -16.664 -12.732 1.00 44.41 89 VAL A N 1
ATOM 703 C CA . VAL A 1 89 ? 7.868 -17.428 -13.413 1.00 44.41 89 VAL A CA 1
ATOM 704 C C . VAL A 1 89 ? 8.360 -18.625 -12.583 1.00 44.41 89 VAL A C 1
ATOM 706 O O . VAL A 1 89 ? 9.320 -19.286 -12.968 1.00 44.41 89 VAL A O 1
ATOM 709 N N . LYS A 1 90 ? 7.693 -18.984 -11.476 1.00 44.84 90 LYS A N 1
ATOM 710 C CA . LYS A 1 90 ? 7.859 -20.318 -10.871 1.00 44.84 90 LYS A CA 1
ATOM 711 C C . LYS A 1 90 ? 6.788 -21.288 -11.360 1.00 44.84 90 LYS A C 1
ATOM 713 O O . LYS A 1 90 ? 5.897 -21.670 -10.612 1.00 44.84 90 LYS A O 1
ATOM 718 N N . ALA A 1 91 ? 6.932 -21.719 -12.610 1.00 39.78 91 ALA A N 1
ATOM 719 C CA . ALA A 1 91 ? 6.422 -23.010 -13.064 1.00 39.78 91 ALA A CA 1
ATOM 720 C C . ALA A 1 91 ? 7.179 -23.494 -14.313 1.00 39.78 91 ALA A C 1
ATOM 722 O O . ALA A 1 91 ? 6.658 -23.437 -15.426 1.00 39.78 91 ALA A O 1
ATOM 723 N N . LYS A 1 92 ? 8.404 -23.993 -14.123 1.00 32.59 92 LYS A N 1
ATOM 724 C CA . LYS A 1 92 ? 8.744 -25.375 -14.488 1.00 32.59 92 LYS A CA 1
ATOM 725 C C . LYS A 1 92 ? 9.974 -25.846 -13.723 1.00 32.59 92 LYS A C 1
ATOM 727 O O . LYS A 1 92 ? 10.908 -25.029 -13.576 1.00 32.59 92 LYS A O 1
#

InterPro domains:
  IPR019083 Small ribosomal subunit protein mS41, SAM domain [PF09597] (21-80)
  IPR019083 Small ribosomal subunit protein mS41, SAM domain [SM01238] (21-80)

Sequence (92 aa):
MNENIRNVCESVIVLAVKVGIPEFLNGIGKGVEAHTAKLESEIGDFQKLLVARTLKLKKMGIPCQHRKLILNYAHKYRVGLWRPRDDLVKAK

pLDDT: mean 74.88, std 17.78, range [32.59, 92.44]